Protein AF-A0A8H7UTI4-F1 (afdb_monomer_lite)

Foldseek 3Di:
DPVVVVVVVVVVVVVVLVVFAKDPWDFDQLAIEIFGAPPVVLKTKFAFAAQFDQCDDPNPPHPTHGHGDRHDYDYRSDHDQAADDDDDPVCVVVVNDNPGYDSRHRGDMDIDNDDPVPDDDDDDDDDDDDD

Structure (mmCIF, N/CA/C/O backbone):
data_AF-A0A8H7UTI4-F1
#
_entry.id   AF-A0A8H7UTI4-F1
#
loop_
_atom_site.group_PDB
_atom_site.id
_atom_site.type_symbol
_atom_site.label_atom_id
_atom_site.label_alt_id
_atom_site.label_comp_id
_atom_site.label_asym_id
_atom_site.label_entity_id
_atom_site.label_seq_id
_atom_site.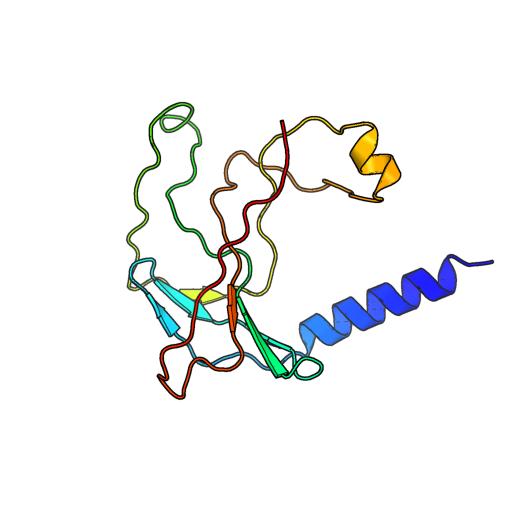pdbx_PDB_ins_code
_atom_site.Cartn_x
_atom_site.Cartn_y
_atom_site.Cartn_z
_atom_site.occupancy
_atom_site.B_iso_or_equiv
_atom_site.auth_seq_id
_atom_site.auth_comp_id
_atom_site.auth_asym_id
_atom_site.auth_atom_id
_atom_site.pdbx_PDB_model_num
ATOM 1 N N . MET A 1 1 ? 29.867 16.127 15.501 1.00 49.03 1 MET A N 1
ATOM 2 C CA . MET A 1 1 ? 29.515 15.169 16.570 1.00 49.03 1 MET A CA 1
ATOM 3 C C . MET A 1 1 ? 27.987 15.103 16.658 1.00 49.03 1 MET A C 1
ATOM 5 O O . MET A 1 1 ? 27.442 15.419 17.696 1.00 49.03 1 MET A O 1
ATOM 9 N N . LEU A 1 2 ? 27.313 14.793 15.538 1.00 50.69 2 LEU A N 1
ATOM 10 C CA . LEU A 1 2 ? 25.838 14.760 15.420 1.00 50.69 2 LEU A CA 1
ATOM 11 C C . LEU A 1 2 ? 25.315 13.421 14.849 1.00 50.69 2 LEU A C 1
ATOM 13 O O . LEU A 1 2 ? 24.164 13.090 15.065 1.00 50.69 2 LEU A O 1
ATOM 17 N N . GLY A 1 3 ? 26.158 12.605 14.197 1.00 58.22 3 GLY A N 1
ATOM 18 C CA . GLY A 1 3 ? 25.700 11.375 13.527 1.00 58.22 3 GLY A CA 1
ATOM 19 C C . GLY A 1 3 ? 25.374 10.188 14.442 1.00 58.22 3 GLY A C 1
ATOM 20 O O . GLY A 1 3 ? 24.693 9.272 14.015 1.00 58.22 3 GLY A O 1
ATOM 21 N N . HIS A 1 4 ? 25.827 10.196 15.700 1.00 56.19 4 HIS A N 1
ATOM 22 C CA . HIS A 1 4 ? 25.546 9.088 16.622 1.00 56.19 4 HIS A CA 1
ATOM 23 C C . HIS A 1 4 ? 24.143 9.182 17.242 1.00 56.19 4 HIS A C 1
ATOM 25 O O . HIS A 1 4 ? 23.533 8.163 17.537 1.00 56.19 4 HIS A O 1
ATOM 31 N N . GLU A 1 5 ? 23.619 10.399 17.426 1.00 62.16 5 GLU A N 1
ATOM 32 C CA . GLU A 1 5 ? 22.255 10.609 17.932 1.00 62.16 5 GLU A CA 1
ATOM 33 C C . GLU A 1 5 ? 21.212 10.265 16.858 1.00 62.16 5 GLU A C 1
ATOM 35 O O . GLU A 1 5 ? 20.197 9.653 17.176 1.00 62.16 5 GLU A O 1
ATOM 40 N N . GLU A 1 6 ? 21.497 10.569 15.586 1.00 64.25 6 GLU A N 1
ATOM 41 C CA . GLU A 1 6 ? 20.648 10.194 14.445 1.00 64.25 6 GLU A CA 1
ATOM 42 C C . GLU A 1 6 ? 20.604 8.671 14.222 1.00 64.25 6 GLU A C 1
ATOM 44 O O . GLU A 1 6 ? 19.522 8.123 14.038 1.00 64.25 6 GLU A O 1
ATOM 49 N N . GLU A 1 7 ? 21.738 7.963 14.326 1.00 55.84 7 GLU A N 1
ATOM 50 C CA . GLU A 1 7 ? 21.783 6.490 14.235 1.00 55.84 7 GLU A CA 1
ATOM 51 C C . GLU A 1 7 ? 20.970 5.804 15.343 1.00 55.84 7 GLU A C 1
ATOM 53 O O . GLU A 1 7 ? 20.282 4.817 15.089 1.00 55.84 7 GLU A O 1
ATOM 58 N N . ILE A 1 8 ? 21.030 6.327 16.572 1.00 55.16 8 ILE A N 1
ATOM 59 C CA . ILE A 1 8 ? 20.257 5.800 17.704 1.00 55.16 8 ILE A CA 1
ATOM 60 C C . ILE A 1 8 ? 18.764 6.068 17.497 1.00 55.16 8 ILE A C 1
ATOM 62 O O . ILE A 1 8 ? 17.950 5.185 17.748 1.00 55.16 8 ILE A O 1
ATOM 66 N N . GLN A 1 9 ? 18.397 7.254 17.013 1.00 53.50 9 GLN A N 1
ATOM 67 C CA . GLN A 1 9 ? 17.007 7.609 16.736 1.00 53.50 9 GLN A CA 1
ATOM 68 C C . GLN A 1 9 ? 16.405 6.712 15.644 1.00 53.50 9 GLN A C 1
ATOM 70 O O . GLN A 1 9 ? 15.301 6.200 15.808 1.00 53.50 9 GLN A O 1
ATOM 75 N N . GLN A 1 10 ? 17.165 6.447 14.582 1.00 52.59 10 GLN A N 1
ATOM 76 C CA . GLN A 1 10 ? 16.754 5.580 13.480 1.00 52.59 10 GLN A CA 1
ATOM 77 C C . GLN A 1 10 ? 16.614 4.114 13.921 1.00 52.59 10 GLN A C 1
ATOM 79 O O . GLN A 1 10 ? 15.643 3.456 13.559 1.00 52.59 10 GLN A O 1
ATOM 84 N N . GLN A 1 11 ? 17.523 3.621 14.772 1.00 46.16 11 GLN A N 1
ATOM 85 C CA . GLN A 1 11 ? 17.420 2.285 15.375 1.00 46.16 11 GLN A CA 1
ATOM 86 C C . GLN A 1 11 ? 16.223 2.164 16.325 1.00 46.16 11 GLN A C 1
ATOM 88 O O . GLN A 1 11 ? 15.541 1.144 16.312 1.00 46.16 11 GLN A O 1
ATOM 93 N N . VAL A 1 12 ? 15.935 3.196 17.125 1.00 54.94 12 VAL A N 1
ATOM 94 C CA . VAL A 1 12 ? 14.766 3.222 18.021 1.00 54.94 12 VAL A CA 1
ATOM 95 C C . VAL A 1 12 ? 13.458 3.276 17.225 1.00 54.94 12 VAL A C 1
ATOM 97 O O . VAL A 1 12 ? 12.501 2.598 17.593 1.00 54.94 12 VAL A O 1
ATOM 100 N N . GLU A 1 13 ? 13.411 4.021 16.120 1.00 54.94 13 GLU A N 1
ATOM 101 C CA . GLU A 1 13 ? 12.250 4.091 15.222 1.00 54.94 13 GLU A CA 1
ATOM 102 C C . GLU A 1 13 ? 12.025 2.771 14.459 1.00 54.94 13 GLU A C 1
ATOM 104 O O . GLU A 1 13 ? 10.889 2.298 14.382 1.00 54.94 13 GLU A O 1
ATOM 109 N N . GLU A 1 14 ? 13.089 2.120 13.973 1.00 52.34 14 GLU A N 1
ATOM 110 C CA . GLU A 1 14 ? 13.024 0.777 13.371 1.00 52.34 14 GLU A CA 1
ATOM 111 C C . GLU A 1 14 ? 12.588 -0.296 14.387 1.00 52.34 14 GLU A C 1
ATOM 113 O O . GLU A 1 14 ? 11.748 -1.147 14.082 1.00 52.34 14 GLU A O 1
ATOM 118 N N . GLU A 1 15 ? 13.105 -0.250 15.617 1.00 48.25 15 GLU A N 1
ATOM 119 C CA . GLU A 1 15 ? 12.766 -1.203 16.681 1.00 48.25 15 GLU A CA 1
ATOM 120 C C . GLU A 1 15 ? 11.344 -0.972 17.241 1.00 48.25 15 GLU A C 1
ATOM 122 O O . GLU A 1 15 ? 10.658 -1.923 17.631 1.00 48.25 15 GLU A O 1
ATOM 127 N N . GLN A 1 16 ? 10.841 0.270 17.220 1.00 50.25 16 GLN A N 1
ATOM 128 C CA . GLN A 1 16 ? 9.435 0.582 17.509 1.00 50.25 16 GLN A CA 1
ATOM 129 C C . GLN A 1 16 ? 8.493 0.145 16.383 1.00 50.25 16 GLN A C 1
ATOM 131 O O . GLN A 1 16 ? 7.420 -0.383 16.683 1.00 50.25 16 GLN A O 1
ATOM 136 N N . ALA A 1 17 ? 8.890 0.276 15.112 1.00 53.75 17 ALA A N 1
ATOM 137 C CA . ALA A 1 17 ? 8.129 -0.274 13.989 1.00 53.75 17 ALA A CA 1
ATOM 138 C C . ALA A 1 17 ? 7.973 -1.805 14.100 1.00 53.75 17 ALA A C 1
ATOM 140 O O . ALA A 1 17 ? 6.926 -2.346 13.746 1.00 53.75 17 ALA A O 1
ATOM 141 N N . TYR A 1 18 ? 8.963 -2.497 14.681 1.00 54.53 18 TYR A N 1
ATOM 142 C CA . TYR A 1 18 ? 8.920 -3.945 14.928 1.00 54.53 18 TYR A CA 1
ATOM 143 C C . TYR A 1 18 ? 8.071 -4.370 16.144 1.00 54.53 18 TYR A C 1
ATOM 145 O O . TYR A 1 18 ? 7.718 -5.544 16.262 1.00 54.53 18 TYR A O 1
ATOM 153 N N . ASN A 1 19 ? 7.712 -3.440 17.038 1.00 68.12 19 ASN A N 1
ATOM 154 C CA . ASN A 1 19 ? 6.888 -3.701 18.228 1.00 68.12 19 ASN A CA 1
ATOM 155 C C . ASN A 1 19 ? 5.458 -3.139 18.133 1.00 68.12 19 ASN A C 1
ATOM 157 O O . ASN A 1 19 ? 4.678 -3.282 19.078 1.00 68.12 19 ASN A O 1
ATOM 161 N N . ALA A 1 20 ? 5.092 -2.520 17.010 1.00 82.00 20 ALA A N 1
ATOM 162 C CA . ALA A 1 20 ? 3.746 -2.011 16.796 1.00 82.00 20 ALA A CA 1
ATOM 163 C C . ALA A 1 20 ? 2.725 -3.170 16.734 1.00 82.00 20 ALA A C 1
ATOM 165 O O . ALA A 1 20 ? 2.898 -4.111 15.950 1.00 82.00 20 ALA A O 1
ATOM 166 N N . PRO A 1 21 ? 1.634 -3.137 17.524 1.00 92.06 21 PRO A N 1
ATOM 167 C CA . PRO A 1 21 ? 0.611 -4.174 17.470 1.00 92.06 21 PRO A CA 1
ATOM 168 C C . PRO A 1 21 ? -0.029 -4.260 16.083 1.00 92.06 21 PRO A C 1
ATOM 170 O O . PRO A 1 21 ? -0.362 -3.242 15.477 1.00 92.06 21 PRO A O 1
ATOM 173 N N . LEU A 1 22 ? -0.276 -5.474 15.595 1.00 94.69 22 LEU A N 1
ATOM 174 C CA . LEU A 1 22 ? -0.972 -5.668 14.324 1.00 94.69 22 LEU A CA 1
ATOM 175 C C . LEU A 1 22 ? -2.454 -5.273 14.421 1.00 94.69 22 LEU A C 1
ATOM 177 O O . LEU A 1 22 ? -3.090 -5.349 15.480 1.00 94.69 22 LEU A O 1
ATOM 181 N N . THR A 1 23 ? -3.023 -4.860 13.290 1.00 95.12 23 THR A N 1
ATOM 182 C CA . THR A 1 23 ? -4.471 -4.649 13.164 1.00 95.12 23 THR A CA 1
ATOM 183 C C . THR A 1 23 ? -5.210 -5.984 13.060 1.00 95.12 23 THR A C 1
ATOM 185 O O . THR A 1 23 ? -4.621 -7.039 12.804 1.00 95.12 23 THR A O 1
ATOM 188 N N . GLU A 1 24 ? -6.537 -5.926 13.173 1.00 94.12 24 GLU A N 1
ATOM 189 C CA . GLU A 1 24 ? -7.387 -6.995 12.651 1.00 94.12 24 GLU A CA 1
ATOM 190 C C . GLU A 1 24 ? -7.207 -7.128 11.131 1.00 94.12 24 GLU A C 1
ATOM 192 O O . GLU A 1 24 ? -6.829 -6.173 10.439 1.00 94.12 24 GLU A O 1
ATOM 197 N N . VAL A 1 25 ? -7.500 -8.316 10.605 1.00 95.38 25 VAL A N 1
ATOM 198 C CA . VAL A 1 25 ? -7.455 -8.569 9.162 1.00 95.38 25 VAL A CA 1
ATOM 199 C C . VAL A 1 25 ? -8.691 -7.968 8.490 1.00 95.38 25 VAL A C 1
ATOM 201 O O . VAL A 1 25 ? -9.829 -8.331 8.797 1.00 95.38 25 VAL A O 1
ATOM 204 N N . VAL A 1 26 ? -8.477 -7.088 7.512 1.00 94.44 26 VAL A N 1
ATOM 205 C CA . VAL A 1 26 ? -9.536 -6.406 6.755 1.00 94.44 26 VAL A CA 1
ATOM 206 C C . VAL A 1 26 ? -9.675 -7.019 5.365 1.00 94.44 26 VAL A C 1
ATOM 208 O O . VAL A 1 26 ? -8.696 -7.198 4.645 1.00 94.44 26 VAL A O 1
ATOM 211 N N . SER A 1 27 ? -10.905 -7.330 4.952 1.00 93.44 27 SER A N 1
ATOM 212 C CA . SER A 1 27 ? -11.182 -7.888 3.620 1.00 93.44 27 SER A CA 1
ATOM 213 C C . SER A 1 27 ? -11.429 -6.796 2.577 1.00 93.44 27 SER A C 1
ATOM 215 O O . SER A 1 27 ? -12.225 -5.885 2.797 1.00 93.44 27 SER A O 1
ATOM 217 N N . THR A 1 28 ? -10.797 -6.925 1.409 1.00 91.50 28 THR A N 1
ATOM 218 C CA . THR A 1 28 ? -10.970 -6.045 0.242 1.00 91.50 28 THR A CA 1
ATOM 219 C C . THR A 1 28 ? -11.135 -6.867 -1.041 1.00 91.50 28 THR A C 1
ATOM 221 O O . THR A 1 28 ? -10.895 -8.074 -1.060 1.00 91.50 28 THR A O 1
ATOM 224 N N . THR A 1 29 ? -11.490 -6.222 -2.156 1.00 88.56 29 THR A N 1
ATOM 225 C CA . THR A 1 29 ? -11.515 -6.873 -3.481 1.00 88.56 29 THR A CA 1
ATOM 226 C C . THR A 1 29 ? -10.127 -7.328 -3.951 1.00 88.56 29 THR A C 1
ATOM 228 O O . THR A 1 29 ? -10.016 -8.280 -4.726 1.00 88.56 29 THR A O 1
ATOM 231 N N . SER A 1 30 ? -9.067 -6.685 -3.457 1.00 83.19 30 SER A N 1
ATOM 232 C CA . SER A 1 30 ? -7.671 -7.004 -3.776 1.00 83.19 30 SER A CA 1
ATOM 233 C C . SER A 1 30 ? -7.075 -8.065 -2.842 1.00 83.19 30 SER A C 1
ATOM 235 O O . SER A 1 30 ? -5.966 -8.543 -3.088 1.00 83.19 30 SER A O 1
ATOM 237 N N . GLY A 1 31 ? -7.796 -8.482 -1.800 1.00 92.38 31 GLY A N 1
ATOM 238 C CA . GLY A 1 31 ? -7.350 -9.474 -0.823 1.00 92.38 31 GLY A CA 1
ATOM 239 C C . GLY A 1 31 ? -7.602 -9.070 0.619 1.00 92.38 31 GLY A C 1
ATOM 240 O O . GLY A 1 31 ? -8.226 -8.045 0.900 1.00 92.38 31 GLY A O 1
ATOM 241 N N . LYS A 1 32 ? -7.094 -9.889 1.533 1.00 96.06 32 LYS A N 1
ATOM 242 C CA . LYS A 1 32 ? -7.093 -9.628 2.970 1.00 96.06 32 LYS A CA 1
ATOM 243 C C . LYS A 1 32 ? -5.834 -8.855 3.344 1.00 96.06 32 LYS A C 1
ATOM 245 O O . LYS A 1 32 ? -4.750 -9.191 2.870 1.00 96.06 32 LYS A O 1
ATOM 250 N N . LEU A 1 33 ? -5.977 -7.816 4.152 1.00 96.00 33 LEU A N 1
ATOM 251 C CA . LEU A 1 33 ? -4.896 -6.909 4.521 1.00 96.00 33 LEU A CA 1
ATOM 252 C C . LEU A 1 33 ? -4.752 -6.880 6.037 1.00 96.00 33 LEU A C 1
ATOM 254 O O . LEU A 1 33 ? -5.755 -6.775 6.744 1.00 96.00 33 LEU A O 1
ATOM 258 N N . GLN A 1 34 ? -3.517 -6.924 6.515 1.00 96.62 34 GLN A N 1
ATOM 259 C CA . GLN A 1 34 ? -3.178 -6.703 7.912 1.00 96.62 34 GLN A CA 1
ATOM 260 C C . GLN A 1 34 ? -2.119 -5.609 7.994 1.00 96.62 34 GLN A C 1
ATOM 262 O O . GLN A 1 34 ? -1.081 -5.711 7.346 1.00 96.62 34 GLN A O 1
ATOM 267 N N . GLY A 1 35 ? -2.408 -4.552 8.741 1.00 96.25 35 GLY A N 1
ATOM 268 C CA . GLY A 1 35 ? -1.500 -3.439 8.981 1.00 96.25 35 GLY A CA 1
ATOM 269 C C . GLY A 1 35 ? -0.950 -3.468 10.402 1.00 96.25 35 GLY A C 1
ATOM 270 O O . GLY A 1 35 ? -1.021 -4.488 11.094 1.00 96.25 35 GLY A O 1
ATOM 271 N N . PHE A 1 36 ? -0.470 -2.318 10.859 1.00 96.00 36 PHE A N 1
ATOM 272 C CA . PHE A 1 36 ? -0.033 -2.100 12.236 1.00 96.00 36 PHE A CA 1
ATOM 273 C C . PHE A 1 36 ? -0.736 -0.892 12.859 1.00 96.00 36 PHE A C 1
ATOM 275 O O . PHE A 1 36 ? -1.334 -0.067 12.165 1.00 96.00 36 PHE A O 1
ATOM 282 N N . LYS A 1 37 ? -0.696 -0.808 14.185 1.00 94.75 37 LYS A N 1
ATOM 283 C CA . LYS A 1 37 ? -1.229 0.306 14.965 1.00 94.75 37 LYS A CA 1
ATOM 284 C C . LYS A 1 37 ? -0.092 1.235 15.352 1.00 94.75 37 LYS A C 1
ATOM 286 O O . LYS A 1 37 ? 0.811 0.841 16.082 1.00 94.75 37 LYS A O 1
ATOM 291 N N . ASP A 1 38 ? -0.174 2.471 14.892 1.00 92.19 38 ASP A N 1
ATOM 292 C CA . ASP A 1 38 ? 0.621 3.569 15.417 1.00 92.19 38 ASP A CA 1
ATOM 293 C C . ASP A 1 38 ? -0.112 4.130 16.641 1.00 92.19 38 ASP A C 1
ATOM 295 O O . ASP A 1 38 ? -1.018 4.964 16.537 1.00 92.19 38 ASP A O 1
ATOM 299 N N . GLU A 1 39 ? 0.234 3.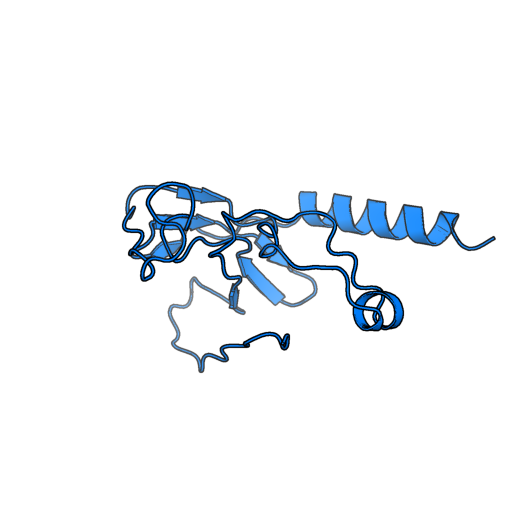594 17.813 1.00 85.88 39 GLU A N 1
ATOM 300 C CA . GLU A 1 39 ? -0.393 3.970 19.083 1.00 85.88 39 GLU A CA 1
ATOM 301 C C . GLU A 1 39 ? -0.103 5.426 19.470 1.00 85.88 39 GLU A C 1
ATOM 303 O O . GLU A 1 39 ? -0.923 6.045 20.144 1.00 85.88 39 GLU A O 1
ATOM 308 N N . GLY A 1 40 ? 1.021 5.993 19.015 1.00 86.88 40 GLY A N 1
ATOM 309 C CA . GLY A 1 40 ? 1.381 7.385 19.288 1.00 86.88 40 GLY A CA 1
ATOM 310 C C . GLY A 1 40 ? 0.458 8.377 18.583 1.00 86.88 40 GLY A C 1
ATOM 311 O O . GLY A 1 40 ? 0.118 9.414 19.152 1.00 86.88 40 GLY A O 1
ATOM 312 N N . ASN A 1 41 ? 0.017 8.037 17.370 1.00 87.38 41 ASN A N 1
ATOM 313 C CA . ASN A 1 41 ? -0.881 8.864 16.563 1.00 87.38 41 ASN A CA 1
ATOM 314 C C . ASN A 1 41 ? -2.347 8.390 16.580 1.00 87.38 41 ASN A C 1
ATOM 316 O O . ASN A 1 41 ? -3.191 9.003 15.926 1.00 87.38 41 ASN A O 1
ATOM 320 N N . GLU A 1 42 ? -2.660 7.318 17.317 1.00 91.19 42 GLU A N 1
ATOM 321 C CA . GLU A 1 42 ? -3.984 6.681 17.382 1.00 91.19 42 GLU A CA 1
ATOM 322 C C . GLU A 1 42 ? -4.553 6.316 15.994 1.00 91.19 42 GLU A C 1
ATOM 324 O O . GLU A 1 42 ? -5.734 6.539 15.695 1.00 91.19 42 GLU A O 1
ATOM 329 N N . VAL A 1 43 ? -3.708 5.754 15.123 1.00 94.31 43 VAL A N 1
ATOM 330 C CA . VAL A 1 43 ? -4.092 5.343 13.764 1.00 94.31 43 VAL A CA 1
ATOM 331 C C . VAL A 1 43 ? -3.672 3.914 13.440 1.00 94.31 43 VAL A C 1
ATOM 333 O O . VAL A 1 43 ? -2.649 3.407 13.882 1.00 94.31 43 VAL A O 1
ATOM 336 N N . GLU A 1 44 ? -4.477 3.262 12.614 1.00 95.94 44 GLU A N 1
ATOM 337 C CA . GLU A 1 44 ? -4.144 2.027 11.919 1.00 95.94 44 GLU A CA 1
ATOM 338 C C . GLU A 1 44 ? -3.534 2.367 10.558 1.00 95.94 44 GLU A C 1
ATOM 340 O O . GLU A 1 44 ? -4.073 3.181 9.795 1.00 95.94 44 GLU A O 1
ATOM 345 N N . VAL A 1 45 ? -2.406 1.731 10.264 1.00 96.94 45 VAL A N 1
ATOM 346 C CA . VAL A 1 45 ? -1.557 2.024 9.115 1.00 96.94 45 VAL A CA 1
ATOM 347 C C . VAL A 1 45 ? -1.409 0.777 8.257 1.00 96.94 45 VAL A C 1
ATOM 349 O O . VAL A 1 45 ? -1.080 -0.303 8.745 1.00 96.94 45 VAL A O 1
ATOM 352 N N . PHE A 1 46 ? -1.641 0.942 6.958 1.00 97.38 46 PHE A N 1
ATOM 353 C CA . PHE A 1 46 ? -1.501 -0.101 5.953 1.00 97.38 46 PHE A CA 1
ATOM 354 C C . PHE A 1 46 ? -0.612 0.426 4.830 1.00 97.38 46 PHE A C 1
ATOM 356 O O . PHE A 1 46 ? -1.013 1.313 4.075 1.00 97.38 46 PHE A O 1
ATOM 363 N N . LEU A 1 47 ? 0.594 -0.116 4.720 1.00 97.00 47 LEU A N 1
ATOM 364 C CA . LEU A 1 47 ? 1.601 0.295 3.748 1.00 97.00 47 LEU A CA 1
ATOM 365 C C . LEU A 1 47 ? 1.741 -0.735 2.623 1.00 97.00 47 LEU A C 1
ATOM 367 O O . LEU A 1 47 ? 1.507 -1.928 2.821 1.00 97.00 47 LEU A O 1
ATOM 371 N N . GLY A 1 48 ? 2.098 -0.270 1.426 1.00 96.00 48 GLY A N 1
ATOM 372 C CA . GLY A 1 48 ? 2.439 -1.154 0.311 1.00 96.00 48 GLY A CA 1
ATOM 373 C C . GLY A 1 48 ? 1.268 -2.019 -0.165 1.00 96.00 48 GLY A C 1
ATOM 374 O O . GLY A 1 48 ? 1.444 -3.190 -0.502 1.00 96.00 48 GLY A O 1
ATOM 375 N N . ILE A 1 49 ? 0.051 -1.470 -0.201 1.00 96.69 49 ILE A N 1
ATOM 376 C CA . ILE A 1 49 ? -1.139 -2.190 -0.670 1.00 96.69 49 ILE A CA 1
ATOM 377 C C . ILE A 1 49 ? -1.160 -2.175 -2.205 1.00 96.69 49 ILE A C 1
ATOM 379 O O . ILE A 1 49 ? -1.276 -1.094 -2.789 1.00 96.69 49 ILE A O 1
ATOM 383 N N . PRO A 1 50 ? -1.102 -3.329 -2.895 1.00 95.81 50 PRO A N 1
ATOM 384 C CA . PRO A 1 50 ? -1.160 -3.345 -4.351 1.00 95.81 50 PRO A CA 1
ATOM 385 C C . PRO A 1 50 ? -2.581 -3.042 -4.837 1.00 95.81 50 PRO A C 1
ATOM 387 O O . PRO A 1 50 ? -3.539 -3.720 -4.449 1.00 95.81 50 PRO A O 1
ATOM 390 N N . TYR A 1 51 ? -2.718 -2.057 -5.726 1.00 95.31 51 TYR A N 1
ATOM 391 C CA . TYR A 1 51 ? -4.014 -1.693 -6.317 1.00 95.31 51 TYR A CA 1
ATOM 392 C C . TYR A 1 51 ? -4.179 -2.161 -7.771 1.00 95.31 51 TYR A C 1
ATOM 394 O O . TYR A 1 51 ? -5.275 -2.079 -8.325 1.00 95.31 51 TYR A O 1
ATOM 402 N N . ALA A 1 52 ? -3.116 -2.675 -8.392 1.00 96.31 52 ALA A N 1
ATOM 403 C CA . ALA A 1 52 ? -3.112 -3.157 -9.768 1.00 96.31 52 ALA A CA 1
ATOM 404 C C . ALA A 1 52 ? -2.067 -4.260 -9.982 1.00 96.31 52 ALA A C 1
ATOM 406 O O . ALA A 1 52 ? -1.239 -4.525 -9.112 1.00 96.31 52 ALA A O 1
ATOM 407 N N . GLN A 1 53 ? -2.116 -4.926 -11.139 1.00 96.25 53 GLN A N 1
ATOM 408 C CA . GLN A 1 53 ? -1.038 -5.828 -11.546 1.00 96.25 53 GLN A CA 1
ATOM 409 C C . GLN A 1 53 ? 0.246 -5.034 -11.837 1.00 96.25 53 GLN A C 1
ATOM 411 O O . GLN A 1 53 ? 0.147 -3.939 -12.400 1.00 96.25 53 GLN A O 1
ATOM 416 N N . PRO A 1 54 ? 1.436 -5.586 -11.530 1.00 97.06 54 PRO A N 1
ATOM 417 C CA . PRO A 1 54 ? 2.706 -4.934 -11.834 1.00 97.06 54 PRO A CA 1
ATOM 418 C C . PRO A 1 54 ? 2.822 -4.596 -13.332 1.00 97.06 54 PRO A C 1
ATOM 420 O O . PRO A 1 54 ? 2.663 -5.495 -14.166 1.00 97.06 54 PRO A O 1
ATOM 423 N N . PRO A 1 55 ? 3.121 -3.342 -13.720 1.00 97.69 55 PRO A N 1
ATOM 424 C CA . PRO A 1 55 ? 3.182 -2.906 -15.117 1.00 97.69 55 PRO A CA 1
ATOM 425 C C . PRO A 1 55 ? 4.514 -3.293 -15.788 1.00 97.69 55 PRO A C 1
ATOM 427 O O . PRO A 1 55 ? 5.135 -2.503 -16.496 1.00 97.69 55 PRO A O 1
ATOM 430 N N . ILE A 1 56 ? 4.958 -4.531 -15.574 1.00 97.62 56 ILE A N 1
ATOM 431 C CA . ILE A 1 56 ? 6.246 -5.063 -16.030 1.00 97.62 56 ILE A CA 1
ATOM 432 C C . ILE A 1 56 ? 6.089 -5.961 -17.261 1.00 97.62 56 ILE A C 1
ATOM 434 O O . ILE A 1 56 ? 5.016 -6.497 -17.555 1.00 97.62 56 ILE A O 1
ATOM 438 N N . GLY A 1 57 ? 7.187 -6.160 -17.993 1.00 96.81 57 GLY A N 1
ATOM 439 C CA . GLY A 1 57 ? 7.232 -7.073 -19.136 1.00 96.81 57 GLY A CA 1
ATOM 440 C C . GLY A 1 57 ? 6.164 -6.747 -20.183 1.00 96.81 57 GLY A C 1
ATOM 441 O O . GLY A 1 57 ? 6.128 -5.646 -20.726 1.00 96.81 57 GLY A O 1
ATOM 442 N N . SER A 1 58 ? 5.268 -7.699 -20.462 1.00 97.69 58 SER A N 1
ATOM 443 C CA . SER A 1 58 ? 4.212 -7.517 -21.472 1.00 97.69 58 SER A CA 1
ATOM 444 C C . SER A 1 58 ? 3.120 -6.511 -21.083 1.00 97.69 58 SER A C 1
ATOM 446 O O . SER A 1 58 ? 2.314 -6.151 -21.945 1.00 97.69 58 SER A O 1
ATOM 448 N N . LEU A 1 59 ? 3.073 -6.080 -19.817 1.00 97.88 59 LEU A N 1
ATOM 449 C CA . LEU A 1 59 ? 2.159 -5.050 -19.313 1.00 97.88 59 LEU A CA 1
ATOM 450 C C . LEU A 1 59 ? 2.772 -3.646 -19.352 1.00 97.88 59 LEU A C 1
ATOM 452 O O . LEU A 1 59 ? 2.052 -2.663 -19.184 1.00 97.88 59 LEU A O 1
ATOM 456 N N . ARG A 1 60 ? 4.074 -3.534 -19.634 1.00 98.12 60 ARG A N 1
ATOM 457 C CA . ARG A 1 60 ? 4.748 -2.244 -19.764 1.00 98.12 60 ARG A CA 1
ATOM 458 C C . ARG A 1 60 ? 4.104 -1.414 -20.877 1.00 98.12 60 ARG A C 1
ATOM 460 O O . ARG A 1 60 ? 3.847 -1.926 -21.967 1.00 98.12 60 ARG A O 1
ATOM 467 N N . PHE A 1 61 ? 3.852 -0.135 -20.594 1.00 97.31 61 PHE A N 1
ATOM 468 C CA . PHE A 1 61 ? 3.195 0.828 -21.495 1.00 97.31 61 PHE A CA 1
ATOM 469 C C . PHE A 1 61 ? 1.755 0.476 -21.905 1.00 97.31 61 PHE A C 1
ATOM 471 O O . PHE A 1 61 ? 1.233 1.032 -22.874 1.00 97.31 61 PHE A O 1
ATOM 478 N N . LYS A 1 62 ? 1.090 -0.431 -21.182 1.00 97.81 62 LYS A N 1
ATOM 479 C CA . LYS A 1 62 ? -0.333 -0.731 -21.368 1.00 97.81 62 LYS A CA 1
ATOM 480 C C . LYS A 1 62 ? -1.183 -0.064 -20.286 1.00 97.81 62 LYS A C 1
ATOM 482 O O . LYS A 1 62 ? -0.655 0.298 -19.235 1.00 97.81 62 LYS A O 1
ATOM 487 N N . PRO A 1 63 ? -2.502 0.080 -20.516 1.00 97.94 63 PRO A N 1
ATOM 488 C CA . PRO A 1 63 ? -3.425 0.455 -19.456 1.00 97.94 63 PRO A CA 1
ATOM 489 C C . PRO A 1 63 ? -3.299 -0.473 -18.246 1.00 97.94 63 PRO A C 1
ATOM 491 O O . PRO A 1 63 ? -3.084 -1.679 -18.396 1.00 97.94 63 PRO A O 1
ATOM 494 N N . THR A 1 64 ? -3.473 0.101 -17.059 1.00 96.31 64 THR A N 1
ATOM 495 C CA . THR A 1 64 ? -3.444 -0.618 -15.788 1.00 96.31 64 THR A CA 1
ATOM 496 C C . THR A 1 64 ? -4.434 -1.783 -15.786 1.00 96.31 64 THR A C 1
ATOM 498 O O . THR A 1 64 ? -5.588 -1.630 -16.190 1.00 96.31 64 THR A O 1
ATOM 501 N N . VAL A 1 65 ? -3.991 -2.943 -15.299 1.00 96.62 65 VAL A N 1
ATOM 502 C CA . VAL A 1 65 ? -4.824 -4.146 -15.176 1.00 96.62 65 VAL A CA 1
ATOM 503 C C . VAL A 1 65 ? -5.214 -4.351 -13.718 1.00 96.62 65 VAL A C 1
ATOM 505 O O . VAL A 1 65 ? -4.378 -4.259 -12.820 1.00 96.62 65 VAL A O 1
ATOM 508 N N . GLU A 1 66 ? -6.491 -4.642 -13.482 1.00 94.62 66 GLU A N 1
ATOM 509 C CA . GLU A 1 66 ? -7.032 -4.864 -12.143 1.00 94.62 66 GLU A CA 1
ATOM 510 C C . GLU A 1 66 ? -6.377 -6.074 -11.451 1.00 94.62 66 GLU A C 1
ATOM 512 O O . GLU A 1 66 ? -6.150 -7.128 -12.058 1.00 94.62 66 GLU A O 1
ATOM 517 N N . LEU A 1 67 ? -6.111 -5.930 -10.150 1.00 93.38 67 LEU A N 1
ATOM 518 C CA . LEU A 1 67 ? -5.667 -7.014 -9.281 1.00 93.38 67 LEU A CA 1
ATOM 519 C C . LEU A 1 67 ? -6.843 -7.531 -8.445 1.00 93.38 67 LEU A C 1
ATOM 521 O O . LEU A 1 67 ? -7.295 -6.862 -7.521 1.00 93.38 67 LEU A O 1
ATOM 525 N N . ARG A 1 68 ? -7.313 -8.750 -8.732 1.00 87.62 68 ARG A N 1
ATOM 526 C CA . ARG A 1 68 ? -8.352 -9.432 -7.942 1.00 87.62 68 ARG A CA 1
ATOM 527 C C . ARG A 1 68 ? -7.787 -10.689 -7.306 1.00 87.62 68 ARG A C 1
ATOM 529 O O . ARG A 1 68 ? -7.620 -11.709 -7.969 1.00 87.62 68 ARG A O 1
ATOM 536 N N . THR A 1 69 ? -7.506 -10.612 -6.013 1.00 89.94 69 THR A N 1
ATOM 537 C CA . THR A 1 69 ? -6.995 -11.748 -5.231 1.00 89.94 69 THR A CA 1
ATOM 538 C C . THR A 1 69 ? -7.654 -11.789 -3.850 1.00 89.94 69 THR A C 1
ATOM 540 O O . THR A 1 69 ? -6.948 -11.646 -2.855 1.00 89.94 69 THR A O 1
ATOM 543 N N . PRO A 1 70 ? -8.991 -11.935 -3.768 1.00 83.56 70 PRO A N 1
ATOM 544 C CA . PRO A 1 70 ? -9.764 -11.759 -2.530 1.00 83.56 70 PRO A CA 1
ATOM 545 C C . PRO A 1 70 ? -9.325 -12.685 -1.383 1.00 83.56 70 PRO A C 1
ATOM 547 O O . PRO A 1 70 ? -9.397 -12.295 -0.221 1.00 83.56 70 PRO A O 1
ATOM 550 N N . ASP A 1 71 ? -8.804 -13.870 -1.701 1.00 86.06 71 ASP A N 1
ATOM 551 C CA . ASP A 1 71 ? -8.365 -14.852 -0.702 1.00 86.06 71 ASP A CA 1
ATOM 552 C C . ASP A 1 71 ? -6.908 -14.666 -0.251 1.00 86.06 71 ASP A C 1
ATOM 554 O O . ASP A 1 71 ? -6.479 -15.295 0.716 1.00 86.06 71 ASP A O 1
ATOM 558 N N . LYS A 1 72 ? -6.130 -13.813 -0.934 1.00 93.25 72 LYS A N 1
ATOM 559 C CA . LYS A 1 72 ? -4.716 -13.595 -0.612 1.00 93.25 72 LYS A CA 1
ATOM 560 C C . LYS A 1 72 ? -4.584 -12.622 0.552 1.00 93.25 72 LYS A C 1
ATOM 562 O O . LYS A 1 72 ? -4.964 -11.457 0.427 1.00 93.25 72 LYS A O 1
ATOM 567 N N . GLU A 1 73 ? -3.992 -13.098 1.639 1.00 95.56 73 GLU A N 1
ATOM 568 C CA . GLU A 1 73 ? -3.606 -12.277 2.783 1.00 95.56 73 GLU A CA 1
ATOM 569 C C . GLU A 1 73 ? -2.256 -11.598 2.550 1.00 95.56 73 GLU A C 1
ATOM 571 O O . GLU A 1 73 ? -1.354 -12.173 1.931 1.00 95.56 73 GLU A O 1
ATOM 576 N N . ARG A 1 74 ? -2.143 -10.344 2.985 1.00 95.19 74 ARG A N 1
ATOM 577 C CA . ARG A 1 74 ? -0.936 -9.527 2.877 1.00 95.19 74 ARG A CA 1
ATOM 578 C C . ARG A 1 74 ? -0.688 -8.799 4.183 1.00 95.19 74 ARG A C 1
ATOM 580 O O . ARG A 1 74 ? -1.583 -8.125 4.693 1.00 95.19 74 ARG A O 1
ATOM 587 N N . LEU A 1 75 ? 0.549 -8.899 4.646 1.00 96.69 75 LEU A N 1
ATOM 588 C CA . LEU A 1 75 ? 1.081 -8.040 5.683 1.00 96.69 75 LEU A CA 1
ATOM 589 C C . LEU A 1 75 ? 1.530 -6.726 5.027 1.00 96.69 75 LEU A C 1
ATOM 591 O O . LEU A 1 75 ? 2.344 -6.736 4.107 1.00 96.69 75 LEU A O 1
ATOM 595 N N . CYS A 1 76 ? 0.940 -5.619 5.458 1.00 96.31 76 CYS A N 1
ATOM 596 C CA . CYS A 1 76 ? 1.038 -4.289 4.863 1.00 96.31 76 CYS A CA 1
ATOM 597 C C . CYS A 1 76 ? 1.708 -3.329 5.851 1.00 96.31 76 CYS A C 1
ATOM 599 O O . CYS A 1 76 ? 1.085 -2.378 6.322 1.00 96.31 76 CYS A O 1
ATOM 601 N N . ILE A 1 77 ? 2.958 -3.621 6.210 1.00 95.94 77 ILE A N 1
ATOM 602 C CA . ILE A 1 77 ? 3.717 -2.886 7.238 1.00 95.94 77 ILE A CA 1
ATOM 603 C C . ILE A 1 77 ? 4.953 -2.169 6.682 1.00 95.94 77 ILE A C 1
ATOM 605 O O . ILE A 1 77 ? 5.616 -1.440 7.405 1.00 95.94 77 ILE A O 1
ATOM 609 N N . GLU A 1 78 ? 5.240 -2.338 5.391 1.00 93.62 78 GLU A N 1
ATOM 610 C CA . GLU A 1 78 ? 6.401 -1.758 4.717 1.00 93.62 78 GLU A CA 1
ATOM 611 C C . GLU A 1 78 ? 5.969 -0.965 3.482 1.00 93.62 78 GLU A C 1
ATOM 613 O O . GLU A 1 78 ? 5.018 -1.323 2.778 1.00 93.62 78 GLU A O 1
ATOM 618 N N . HIS A 1 79 ? 6.685 0.123 3.201 1.00 94.12 79 HIS A N 1
ATOM 619 C CA . HIS A 1 79 ? 6.504 0.865 1.962 1.00 94.12 79 HIS A CA 1
ATOM 620 C C . HIS A 1 79 ? 6.971 0.040 0.756 1.00 94.12 79 HIS A C 1
ATOM 622 O O . HIS A 1 79 ? 8.035 -0.574 0.764 1.00 94.12 79 HIS A O 1
ATOM 628 N N . ALA A 1 80 ? 6.173 0.067 -0.310 1.00 94.50 80 ALA A N 1
ATOM 629 C CA . ALA A 1 80 ? 6.544 -0.526 -1.588 1.00 94.50 80 ALA A CA 1
ATOM 630 C C . ALA A 1 80 ? 7.549 0.363 -2.356 1.00 94.50 80 ALA A C 1
ATOM 632 O O . ALA A 1 80 ? 7.663 1.554 -2.047 1.00 94.50 80 ALA A O 1
ATOM 633 N N . PRO A 1 81 ? 8.254 -0.179 -3.370 1.00 94.81 81 PRO A N 1
ATOM 634 C CA . PRO A 1 81 ? 9.216 0.590 -4.155 1.00 94.81 81 PRO A CA 1
ATOM 635 C C . PRO A 1 81 ? 8.580 1.810 -4.830 1.00 94.81 81 PRO A C 1
ATOM 637 O O . PRO A 1 81 ? 7.438 1.760 -5.298 1.00 94.81 81 PRO A O 1
ATOM 640 N N . ALA A 1 82 ? 9.355 2.885 -4.958 1.00 92.75 82 ALA A N 1
ATOM 641 C CA . ALA A 1 82 ? 8.970 4.025 -5.777 1.00 92.75 82 ALA A CA 1
ATOM 642 C C . ALA A 1 82 ? 8.980 3.663 -7.274 1.00 92.75 82 ALA A C 1
ATOM 644 O O . ALA A 1 82 ? 9.726 2.786 -7.722 1.00 92.75 82 ALA A O 1
ATOM 645 N N . ALA A 1 83 ? 8.172 4.376 -8.063 1.00 94.12 83 ALA A N 1
ATOM 646 C CA . ALA A 1 83 ? 8.228 4.270 -9.518 1.00 94.12 83 ALA A CA 1
ATOM 647 C C . ALA A 1 83 ? 9.610 4.705 -10.041 1.00 94.12 83 ALA A C 1
ATOM 649 O O . ALA A 1 83 ? 10.209 5.612 -9.445 1.00 94.12 83 ALA A O 1
ATOM 650 N N . PRO A 1 84 ? 10.108 4.118 -11.150 1.00 92.94 84 PRO A N 1
ATOM 651 C CA . PRO A 1 84 ? 11.409 4.480 -11.687 1.00 92.94 84 PRO A CA 1
ATOM 652 C C . PRO A 1 84 ? 11.424 5.944 -12.119 1.00 92.94 84 PRO A C 1
ATOM 654 O O . PRO A 1 84 ? 10.632 6.360 -12.965 1.00 92.94 84 PRO A O 1
ATOM 657 N N . GLN A 1 85 ? 12.339 6.711 -11.543 1.00 89.50 85 GLN A N 1
ATOM 658 C CA . GLN A 1 85 ? 12.510 8.136 -11.770 1.00 89.50 85 GLN A CA 1
ATOM 659 C C . GLN A 1 85 ? 13.973 8.534 -11.573 1.00 89.50 85 GLN A C 1
ATOM 661 O O . GLN A 1 85 ? 14.719 7.946 -10.786 1.00 89.50 85 GLN A O 1
ATOM 666 N N . THR A 1 86 ? 14.405 9.546 -12.314 1.00 85.06 86 THR A N 1
ATOM 667 C CA . THR A 1 86 ? 15.732 10.133 -12.128 1.00 85.06 86 THR A CA 1
ATOM 668 C C . THR A 1 86 ? 15.737 11.010 -10.888 1.00 85.06 86 THR A C 1
ATOM 670 O O . THR A 1 86 ? 14.801 11.783 -10.704 1.00 85.06 86 THR A O 1
ATOM 673 N N . ALA A 1 87 ? 16.812 10.956 -10.101 1.00 75.31 87 ALA A N 1
ATOM 674 C CA . ALA A 1 87 ? 17.009 11.898 -9.007 1.00 75.31 87 ALA A CA 1
ATOM 675 C C . ALA A 1 87 ? 16.979 13.342 -9.537 1.00 75.31 87 ALA A C 1
ATOM 677 O O . ALA A 1 87 ? 17.716 13.694 -10.464 1.00 75.31 87 ALA A O 1
ATOM 678 N N . MET A 1 88 ? 16.120 14.168 -8.952 1.00 68.94 88 MET A N 1
ATOM 679 C CA . MET A 1 88 ? 16.007 15.588 -9.247 1.00 68.94 88 MET A CA 1
ATOM 680 C C . MET A 1 88 ? 16.866 16.394 -8.263 1.00 68.94 88 MET A C 1
ATOM 682 O O . MET A 1 88 ? 16.968 16.037 -7.091 1.00 68.94 88 MET A O 1
ATOM 686 N N . PRO A 1 89 ? 17.421 17.554 -8.666 1.00 66.62 89 PRO A N 1
ATOM 687 C CA . PRO A 1 89 ? 18.109 18.456 -7.734 1.00 66.62 89 PRO A CA 1
ATOM 688 C C . PRO A 1 89 ? 17.236 18.887 -6.541 1.00 66.62 89 PRO A C 1
ATOM 690 O O . PRO A 1 89 ? 17.749 19.217 -5.474 1.00 66.62 89 PRO A O 1
ATOM 693 N N . PHE A 1 90 ? 15.911 18.885 -6.726 1.00 67.88 90 PHE A N 1
ATOM 694 C CA . PHE A 1 90 ? 14.935 19.173 -5.679 1.00 67.88 90 PHE A CA 1
ATOM 695 C C . PHE A 1 90 ? 14.864 18.073 -4.608 1.00 67.88 90 PHE A C 1
ATOM 697 O O . PHE A 1 90 ? 14.636 18.389 -3.443 1.00 67.88 90 PHE A O 1
ATOM 704 N N . ASP A 1 91 ? 15.141 16.816 -4.963 1.00 65.88 91 ASP A N 1
ATOM 705 C CA . ASP A 1 91 ? 15.141 15.695 -4.017 1.00 65.88 91 ASP A CA 1
ATOM 706 C C . ASP A 1 91 ? 16.256 15.874 -2.983 1.00 65.88 91 ASP A C 1
ATOM 708 O O . ASP A 1 91 ? 16.029 15.721 -1.785 1.00 65.88 91 ASP A O 1
ATOM 712 N N . THR A 1 92 ? 17.435 16.334 -3.421 1.00 62.41 92 THR A N 1
ATOM 713 C CA . THR A 1 92 ? 18.542 16.699 -2.523 1.00 62.41 92 THR A CA 1
ATOM 714 C C . THR A 1 92 ? 18.171 17.859 -1.597 1.00 62.41 92 THR A C 1
ATOM 716 O O . THR A 1 92 ? 18.532 17.840 -0.425 1.00 62.41 92 THR A O 1
ATOM 719 N N . LEU A 1 93 ? 17.439 18.863 -2.096 1.00 63.88 93 LEU A N 1
ATOM 720 C CA . LEU A 1 93 ? 17.008 20.005 -1.283 1.00 63.88 93 LEU A CA 1
ATOM 721 C C . LEU A 1 93 ? 15.968 19.605 -0.225 1.00 63.88 93 LEU A C 1
ATOM 723 O O . LEU A 1 93 ? 15.896 20.237 0.827 1.00 63.88 93 LEU A O 1
ATOM 727 N N . MET A 1 94 ? 15.175 18.568 -0.504 1.00 68.62 94 MET A N 1
ATOM 728 C CA . MET A 1 94 ? 14.141 18.060 0.397 1.00 68.62 94 MET A CA 1
ATOM 729 C C . MET A 1 94 ? 14.556 16.826 1.192 1.00 68.62 94 MET A C 1
ATOM 731 O O . MET A 1 94 ? 13.714 16.239 1.868 1.00 68.62 94 MET A O 1
ATOM 735 N N . CYS A 1 95 ? 15.837 16.452 1.133 1.00 59.25 95 CYS A N 1
ATOM 736 C CA . CYS A 1 95 ? 16.374 15.244 1.759 1.00 59.25 95 CYS A CA 1
ATOM 737 C C . CYS A 1 95 ? 15.572 13.978 1.399 1.00 59.25 95 CYS A C 1
ATOM 739 O O . CYS A 1 95 ? 15.462 13.054 2.200 1.00 59.25 95 CYS A O 1
ATOM 741 N N . VAL A 1 96 ? 14.993 13.932 0.196 1.00 66.75 96 VAL A N 1
ATOM 742 C CA . VAL A 1 96 ? 14.269 12.763 -0.301 1.00 66.75 96 VAL A CA 1
ATOM 743 C C . VAL A 1 96 ? 15.289 11.820 -0.925 1.00 66.75 96 VAL A C 1
ATOM 745 O O . VAL A 1 96 ? 15.876 12.114 -1.965 1.00 66.75 96 VAL A O 1
ATOM 748 N N . GLN A 1 97 ? 15.500 10.675 -0.285 1.00 63.41 97 GLN A N 1
ATOM 749 C CA . GLN A 1 97 ? 16.312 9.592 -0.826 1.00 63.41 97 GLN A CA 1
ATOM 750 C C . GLN A 1 97 ? 15.401 8.544 -1.467 1.00 63.41 97 GLN A C 1
ATOM 752 O O . GLN A 1 97 ? 14.653 7.846 -0.785 1.00 63.41 97 GLN A O 1
ATOM 757 N N . ILE A 1 98 ? 15.432 8.450 -2.799 1.00 71.88 98 ILE A N 1
ATOM 758 C CA . ILE A 1 98 ? 14.664 7.451 -3.554 1.00 71.88 98 ILE A CA 1
ATOM 759 C C . ILE A 1 98 ? 15.566 6.247 -3.840 1.00 71.88 98 ILE A C 1
ATOM 761 O O . ILE A 1 98 ? 15.964 5.998 -4.982 1.00 71.88 98 ILE A O 1
ATOM 765 N N . ASP A 1 99 ? 15.900 5.515 -2.780 1.00 71.25 99 ASP A N 1
ATOM 766 C CA . ASP A 1 99 ? 16.931 4.469 -2.819 1.00 71.25 99 ASP A CA 1
ATOM 767 C C . ASP A 1 99 ? 16.395 3.120 -3.333 1.00 71.25 99 ASP A C 1
ATOM 769 O O . ASP A 1 99 ? 17.157 2.295 -3.838 1.00 71.25 99 ASP A O 1
ATOM 773 N N . HIS A 1 100 ? 15.074 2.906 -3.271 1.00 86.94 100 HIS A N 1
ATOM 774 C CA . HIS A 1 100 ? 14.421 1.678 -3.726 1.00 86.94 100 HIS A CA 1
ATOM 775 C C . HIS A 1 100 ? 13.360 1.961 -4.796 1.00 86.94 100 HIS A C 1
ATOM 777 O O . HIS A 1 100 ? 12.254 2.424 -4.503 1.00 86.94 100 HIS A O 1
ATOM 783 N N . GLN A 1 101 ? 13.704 1.659 -6.051 1.00 93.00 101 GLN A N 1
ATOM 784 C CA . GLN A 1 101 ? 12.843 1.865 -7.216 1.00 93.00 101 GLN A CA 1
ATOM 785 C C . GLN A 1 101 ? 12.601 0.562 -7.979 1.00 93.00 101 GLN A C 1
ATOM 787 O O . GLN A 1 101 ? 13.492 -0.278 -8.096 1.00 93.00 101 GLN A O 1
ATOM 792 N N . SER A 1 102 ? 11.404 0.413 -8.543 1.00 96.38 102 SER A N 1
ATOM 793 C CA . SER A 1 102 ? 11.020 -0.738 -9.366 1.00 96.38 102 SER A CA 1
ATOM 794 C C . SER A 1 102 ? 9.896 -0.360 -10.326 1.00 96.38 102 SER A C 1
ATOM 796 O O . SER A 1 102 ? 9.075 0.485 -10.000 1.00 96.38 102 SER A O 1
ATOM 798 N N . GLU A 1 103 ? 9.803 -1.007 -11.494 1.00 97.44 103 GLU A N 1
ATOM 799 C CA . GLU A 1 103 ? 8.599 -0.900 -12.341 1.00 97.44 103 GLU A CA 1
ATOM 800 C C . GLU A 1 103 ? 7.376 -1.577 -11.693 1.00 97.44 103 GLU A C 1
ATOM 802 O O . GLU A 1 103 ? 6.241 -1.258 -12.033 1.00 97.44 103 GLU A O 1
ATOM 807 N N . ASP A 1 104 ? 7.581 -2.478 -10.729 1.00 97.38 104 ASP A N 1
ATOM 808 C CA . ASP A 1 104 ? 6.525 -2.951 -9.833 1.00 97.38 104 ASP A CA 1
ATOM 809 C C . ASP A 1 104 ? 6.301 -1.922 -8.710 1.00 97.38 104 ASP A C 1
ATOM 811 O O . ASP A 1 104 ? 6.846 -2.051 -7.615 1.00 97.38 104 ASP A O 1
ATOM 815 N N . CYS A 1 105 ? 5.547 -0.861 -9.018 1.00 96.81 105 CYS A N 1
ATOM 816 C CA . CYS A 1 105 ? 5.353 0.306 -8.145 1.00 96.81 105 CYS A CA 1
ATOM 817 C C . CYS A 1 105 ? 3.885 0.753 -7.986 1.00 96.81 105 CYS A C 1
ATOM 819 O O . CYS A 1 105 ? 3.616 1.846 -7.489 1.00 96.81 105 CYS A O 1
ATOM 821 N N . LEU A 1 106 ? 2.905 -0.053 -8.413 1.00 97.00 106 LEU A N 1
ATOM 822 C CA . LEU A 1 106 ? 1.478 0.307 -8.331 1.00 97.00 106 LEU A CA 1
ATOM 823 C C . LEU A 1 106 ? 0.875 -0.049 -6.963 1.00 97.00 106 LEU A C 1
ATOM 825 O O . LEU A 1 106 ? 0.016 -0.930 -6.834 1.00 97.00 106 LEU A O 1
ATOM 829 N N . TYR A 1 107 ? 1.335 0.678 -5.947 1.00 96.81 107 TYR A N 1
ATOM 830 C CA . TYR A 1 107 ? 0.946 0.510 -4.551 1.00 96.81 107 TYR A CA 1
ATOM 831 C C . TYR A 1 107 ? 0.411 1.811 -3.959 1.00 96.81 107 TYR A C 1
ATOM 833 O O . TYR A 1 107 ? 0.732 2.908 -4.412 1.00 96.81 107 TYR A O 1
ATOM 841 N N . LEU A 1 108 ? -0.416 1.682 -2.931 1.00 97.19 108 LEU A N 1
ATOM 842 C CA . LEU A 1 108 ? -0.906 2.797 -2.134 1.00 97.19 108 LEU A CA 1
ATOM 843 C C . LEU A 1 108 ? -0.757 2.488 -0.648 1.00 97.19 108 LEU A C 1
ATOM 845 O O . LEU A 1 108 ? -0.5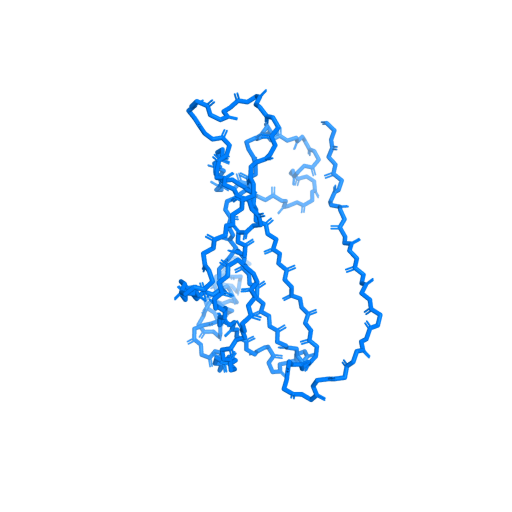44 1.342 -0.252 1.00 97.19 108 LEU A O 1
ATOM 849 N N . ASN A 1 109 ? -0.914 3.524 0.164 1.00 97.62 109 ASN A N 1
ATOM 850 C CA . ASN A 1 109 ? -0.886 3.429 1.614 1.00 97.62 109 ASN A CA 1
ATOM 851 C C . ASN A 1 109 ? -2.194 4.005 2.176 1.00 97.62 109 ASN A C 1
ATOM 853 O O . ASN A 1 109 ? -2.793 4.898 1.568 1.00 97.62 109 ASN A O 1
ATOM 857 N N . ILE A 1 110 ? -2.644 3.497 3.320 1.00 97.12 110 ILE A N 1
ATOM 858 C CA . ILE A 1 110 ? -3.862 3.941 4.003 1.00 97.12 110 ILE A CA 1
ATOM 859 C C . ILE A 1 110 ? -3.541 4.199 5.471 1.00 97.12 110 ILE A C 1
ATOM 861 O O . ILE A 1 110 ? -2.977 3.344 6.148 1.00 97.12 110 ILE A O 1
ATOM 865 N N . TRP A 1 111 ? -3.994 5.350 5.964 1.00 96.94 111 TRP A N 1
ATOM 866 C CA . TRP A 1 111 ? -4.049 5.678 7.383 1.00 96.94 111 TRP A CA 1
ATOM 867 C C . TRP A 1 111 ? -5.506 5.893 7.762 1.00 96.94 111 TRP A C 1
ATOM 869 O O . TRP A 1 111 ? -6.228 6.650 7.106 1.00 96.94 111 TRP A O 1
ATOM 879 N N . THR A 1 112 ? -5.960 5.214 8.806 1.00 95.50 112 THR A N 1
ATOM 880 C CA . THR A 1 112 ? -7.330 5.334 9.300 1.00 95.50 112 THR A CA 1
ATOM 881 C C . THR A 1 112 ? -7.343 5.205 10.815 1.00 95.50 112 THR A C 1
ATOM 883 O O . THR A 1 112 ? -6.642 4.367 11.354 1.00 95.50 112 THR A O 1
ATOM 886 N N . PRO A 1 113 ? -8.152 5.983 11.540 1.00 93.19 113 PRO A N 1
ATOM 887 C CA . PRO A 1 113 ? -8.195 5.901 13.001 1.00 93.19 113 PRO A CA 1
ATOM 888 C C . PRO A 1 113 ? -8.728 4.566 13.544 1.00 93.19 113 PRO A C 1
ATOM 890 O O . PRO A 1 113 ? -8.489 4.261 14.703 1.00 93.19 113 PRO A O 1
ATOM 893 N N . ASP A 1 114 ? -9.534 3.822 12.773 1.00 90.06 114 ASP A N 1
ATOM 894 C CA . ASP A 1 114 ? -10.108 2.538 13.209 1.00 90.06 114 ASP A CA 1
ATOM 895 C C . ASP A 1 114 ? -10.807 1.819 12.035 1.00 90.06 114 ASP A C 1
ATOM 897 O O . ASP A 1 114 ? -11.587 2.450 11.308 1.00 90.06 114 ASP A O 1
ATOM 901 N N . THR A 1 115 ? -10.570 0.513 11.868 1.00 84.38 115 THR A N 1
ATOM 902 C CA . THR A 1 115 ? -11.249 -0.351 10.875 1.00 84.38 115 THR A CA 1
ATOM 903 C C . THR A 1 115 ? -12.387 -1.207 11.451 1.00 84.38 115 THR A C 1
ATOM 905 O O . THR A 1 115 ? -13.229 -1.700 10.697 1.00 84.38 115 THR A O 1
ATOM 908 N N . VAL A 1 116 ? -12.490 -1.341 12.776 1.00 81.50 116 VAL A N 1
ATOM 909 C CA . VAL A 1 116 ? -13.412 -2.258 13.473 1.00 81.50 116 VAL A CA 1
ATOM 910 C C . VAL A 1 116 ? -14.813 -1.667 13.669 1.00 81.50 116 VAL A C 1
ATOM 912 O O . VAL A 1 116 ? -15.821 -2.358 13.540 1.00 81.50 116 VAL A O 1
ATOM 915 N N . LYS A 1 117 ? -14.917 -0.366 13.942 1.00 79.75 117 LYS A N 1
ATOM 916 C CA . LYS A 1 117 ? -16.159 0.350 14.285 1.00 79.75 117 LYS A CA 1
ATOM 917 C C . LYS A 1 117 ? -17.103 0.534 13.092 1.00 79.75 117 LYS A C 1
ATOM 919 O O . LYS A 1 117 ? -18.182 1.096 13.272 1.00 79.75 117 LYS A O 1
ATOM 924 N N . GLN A 1 118 ? -16.696 0.123 11.883 1.00 73.12 118 GLN A N 1
ATOM 925 C CA . GLN A 1 118 ? -17.454 0.186 10.618 1.00 73.12 118 GL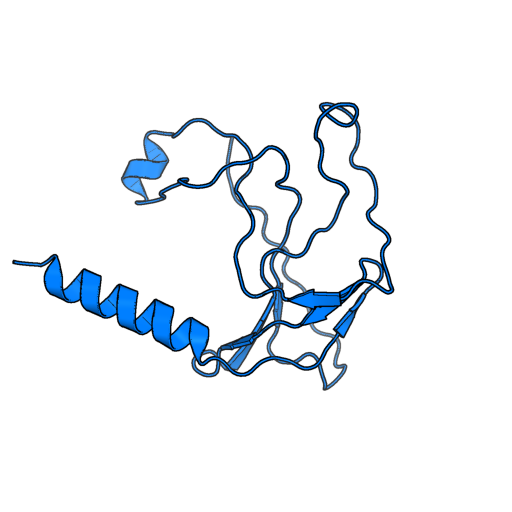N A CA 1
ATOM 926 C C . GLN A 1 118 ? -18.164 1.528 10.344 1.00 73.12 118 GLN A C 1
ATOM 928 O O . GLN A 1 118 ? -19.163 1.603 9.623 1.00 73.12 118 GLN A O 1
ATOM 933 N N . LYS A 1 119 ? -17.653 2.628 10.903 1.00 87.19 119 LYS A N 1
ATOM 934 C CA . LYS A 1 119 ? -18.215 3.961 10.699 1.00 87.19 119 LYS A CA 1
ATOM 935 C C . LYS A 1 119 ? -17.599 4.572 9.448 1.00 87.19 119 LYS A C 1
ATOM 937 O O . LYS A 1 119 ? -16.389 4.776 9.395 1.00 87.19 119 LYS A O 1
ATOM 942 N N . LYS A 1 120 ? -18.435 4.918 8.465 1.00 90.12 120 LYS A N 1
ATOM 943 C CA . LYS A 1 120 ? -17.990 5.659 7.275 1.00 90.12 120 LYS A CA 1
ATOM 944 C C . LYS A 1 120 ? -17.438 7.028 7.683 1.00 90.12 120 LYS A C 1
ATOM 946 O O . LYS A 1 120 ? -18.020 7.710 8.529 1.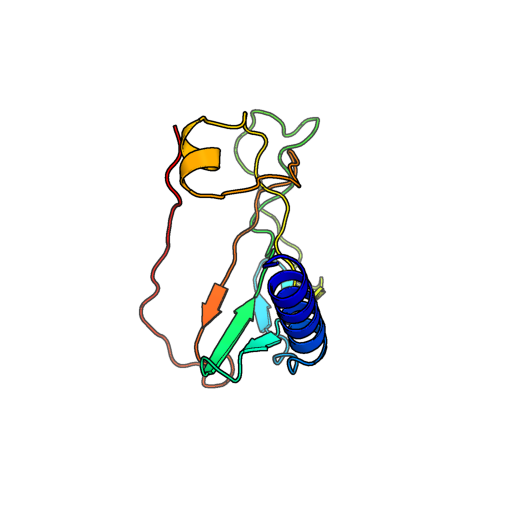00 90.12 120 LYS A O 1
ATOM 951 N N . ARG A 1 121 ? -16.330 7.426 7.063 1.00 92.19 121 ARG A N 1
ATOM 952 C CA . ARG A 1 121 ? -15.641 8.705 7.282 1.00 92.19 121 ARG A CA 1
ATOM 953 C C . ARG A 1 121 ? -15.351 9.364 5.927 1.00 92.19 121 ARG A C 1
ATOM 955 O O . ARG A 1 121 ? -15.294 8.648 4.926 1.00 92.19 121 ARG A O 1
ATOM 962 N N . PRO A 1 122 ? -15.183 10.696 5.871 1.00 96.19 122 PRO A N 1
ATOM 963 C CA . PRO A 1 122 ? -14.620 11.354 4.696 1.00 96.19 122 PRO A CA 1
ATOM 964 C C . PRO A 1 122 ? -13.249 10.762 4.351 1.00 96.19 122 PRO A C 1
ATOM 966 O O . PRO A 1 122 ? -12.475 10.451 5.254 1.00 96.19 122 PRO A O 1
ATOM 969 N N . VAL A 1 123 ? -12.962 10.615 3.057 1.00 96.94 123 VAL A N 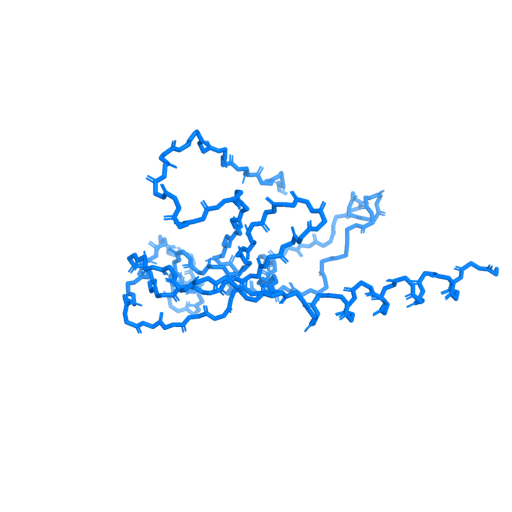1
ATOM 970 C CA . VAL A 1 123 ? -11.692 10.075 2.555 1.00 96.94 123 VAL A CA 1
ATOM 971 C C . VAL A 1 123 ? -10.938 11.188 1.847 1.00 96.94 123 VAL A C 1
ATOM 973 O O . VAL A 1 123 ? -11.488 11.845 0.963 1.00 96.94 123 VAL A O 1
ATOM 976 N N . ILE A 1 124 ? -9.680 11.381 2.234 1.00 97.94 124 ILE A N 1
ATOM 977 C CA . ILE A 1 124 ? -8.738 12.240 1.522 1.00 97.94 124 ILE A CA 1
ATOM 978 C C . ILE A 1 124 ? -7.834 11.326 0.704 1.00 97.94 124 ILE A C 1
ATOM 980 O O . ILE A 1 124 ? -7.261 10.381 1.238 1.00 97.94 124 ILE A O 1
ATOM 984 N N . VAL A 1 125 ? -7.723 11.610 -0.592 1.00 98.06 125 VAL A N 1
ATOM 985 C CA . VAL A 1 125 ? -6.803 10.913 -1.493 1.00 98.06 125 VAL A CA 1
ATOM 986 C C . VAL A 1 125 ? -5.726 11.905 -1.899 1.00 98.06 125 VAL A C 1
ATOM 988 O O . VAL A 1 125 ? -6.027 12.937 -2.499 1.00 98.06 125 VAL A O 1
ATOM 991 N N . TRP A 1 126 ? -4.485 11.606 -1.529 1.00 97.25 126 TRP A N 1
ATOM 992 C CA . TRP A 1 126 ? -3.330 12.437 -1.840 1.00 97.25 126 TRP A CA 1
ATOM 993 C C . TRP A 1 126 ? -2.599 11.898 -3.068 1.00 97.25 126 TRP A C 1
ATOM 995 O O . TRP A 1 126 ? -2.287 10.711 -3.139 1.00 97.25 126 TRP A O 1
ATOM 1005 N N . PHE A 1 127 ? -2.303 12.788 -4.011 1.00 94.44 127 PHE A N 1
ATOM 1006 C CA . PHE A 1 127 ? -1.447 12.509 -5.158 1.00 94.44 127 PHE A CA 1
ATOM 1007 C C . PHE A 1 127 ? -0.161 13.300 -4.963 1.00 94.44 127 PHE A C 1
ATOM 1009 O O . PHE A 1 127 ? -0.203 14.527 -4.857 1.00 94.44 127 PHE A O 1
ATOM 1016 N N . HIS A 1 128 ? 0.968 12.600 -4.871 1.00 88.88 128 HIS A N 1
ATOM 1017 C CA . HIS A 1 128 ? 2.254 13.269 -4.727 1.00 88.88 128 HIS A CA 1
ATOM 1018 C C . HIS A 1 128 ? 2.571 14.095 -5.989 1.00 88.88 128 HIS A C 1
ATOM 1020 O O . HIS A 1 128 ? 2.149 13.728 -7.090 1.00 88.88 128 HIS A O 1
ATOM 1026 N N . PRO A 1 129 ? 3.303 15.213 -5.853 1.00 82.88 129 PRO A N 1
ATOM 1027 C CA . PRO A 1 129 ? 3.789 15.964 -7.003 1.00 82.88 129 PRO A CA 1
ATOM 1028 C C . PRO A 1 129 ? 4.912 15.199 -7.726 1.00 82.88 129 PRO A C 1
ATOM 1030 O O . PRO A 1 129 ? 5.455 14.222 -7.210 1.00 82.88 129 PRO A O 1
ATOM 1033 N N . GLY A 1 130 ? 5.262 15.660 -8.923 1.00 75.88 130 GLY A N 1
ATOM 1034 C CA . GLY A 1 130 ? 6.304 15.086 -9.780 1.00 75.88 130 GLY A CA 1
ATOM 1035 C C . GLY A 1 130 ? 5.972 15.374 -11.243 1.00 75.88 130 GLY A C 1
ATOM 1036 O O . GLY A 1 130 ? 4.795 15.342 -11.608 1.00 75.88 130 GLY A O 1
ATOM 1037 N N . ALA A 1 131 ? 6.969 15.729 -12.054 1.00 58.81 131 ALA A N 1
ATOM 1038 C CA . ALA A 1 131 ? 6.815 16.058 -13.473 1.00 58.81 131 ALA A CA 1
ATOM 1039 C C . ALA A 1 131 ? 7.886 15.352 -14.304 1.00 58.81 131 ALA A C 1
ATOM 1041 O O . ALA A 1 131 ? 9.066 15.417 -13.890 1.00 58.81 131 ALA A O 1
#

Organism: NCBI:txid97098

Secondary structure (DSSP, 8-state):
--HHHHHHHHHHHHHHHTTSPBPPPEEETTEEEE-EEETTTTEEEEEEEE-B----GGGTTSPP-B---TT-EEE--SPPPBPP-PPPHHHHHTT-----B-S---EEEEEES-SSS--------------

pLDDT: mean 84.74, std 15.65, range [46.16, 98.12]

Radius of gyration: 17.23 Å; chains: 1; bounding box: 48×35×41 Å

Sequence (131 aa):
MLGHEEEIQQQVEEEQAYNAPLTEVVSTTSGKLQGFKDEGNEVEVFLGIPYAQPPIGSLRFKPTVELRTPDKERLCIEHAPAAPQTAMPFDTLMCVQIDHQSEDCLYLNIWTPDTVKQKKRPVIVWFHPGA

InterPro domains:
  IPR002018 Carboxylesterase, type B [PF00135] (24-131)
  IPR019819 Carboxylesterase type B, conserved site [PS00941] (103-113)
  IPR029058 Alpha/Beta hydrolase fold [G3DSA:3.40.50.1820] (2-131)
  IPR029058 Alpha/Beta hydrolase fold [SSF53474] (25-131)